Protein 1NB2 (pdb70)

B-factor: mean 22.31, std 12.76, range [2.0, 69.4]

Organism: Virgibacillus halodenitrificans (NCBI:txid1482)

Solvent-accessible surface area: 7661 Å² total; per-residue (Å²): 59,67,98,1,0,0,3,0,26,1,5,0,28,121,111,125,19,43,41,66,0,25,125,58,0,108,100,104,16,14,61,74,2,11,30,45,90,133,68,6,76,147,125,37,0,45,78,29,39,34,153,125,38,85,8,128,95,56,65,67,51,19,49,18,7,31,80,11,44,0,37,1,0,4,1,15,5,106,92,0,6,57,38,3,87,136,45,3,10,42,98,54,8,79,107,6,66,128,53,11,2,22,27,65,45,13,118,65,55,51,119,4,0,0,36,8,3,93,63,66,48,30,2,83,117,5,39,41,84,31,20,56,69,74,104,41,69,107,48,75,36,95,43,41,90,137,89,82,130

Secondary structure (DSSP, 8-state):
---EEEEE-HHHHHTT-HHHHHHHHHTTT-EEEEEE----TTHHHHHHT-TTSSSTTHHHHHHHHTSS--BEEEEESTTHHHHHHHHH--SSTTSS-TTSHHHHS-S-SSS-SEEE-SSHHHHHHHHHHHS-SSSS-----TTGGGT--

Structure (mmCIF, N/CA/C/O backbone):
data_1NB2
#
_entry.id   1NB2
#
_cell.length_a   114.07
_cell.length_b   114.07
_cell.length_c   114.07
_cell.angle_alpha   90.00
_cell.angle_beta   90.00
_cell.angle_gamma   90.00
#
_symmetry.space_group_name_H-M   'P 43 3 2'
#
loop_
_entity.id
_entity.type
_entity.pdbx_description
1 polymer 'Nucleoside Diphosphate Kinase'
2 water water
#
loop_
_atom_site.group_PDB
_atom_site.id
_atom_site.type_symbol
_atom_site.label_atom_id
_atom_site.label_alt_id
_atom_site.label_comp_id
_atom_site.label_asym_id
_atom_site.label_entity_id
_atom_site.label_seq_id
_atom_site.pdbx_PDB_ins_code
_atom_site.Cartn_x
_atom_site.Cartn_y
_atom_site.Cartn_z
_atom_site.occupancy
_atom_site.B_iso_or_equiv
_atom_site.auth_seq_id
_atom_site.auth_comp_id
_atom_site.auth_asym_id
_atom_site.auth_atom_id
_atom_site.pdbx_PDB_model_num
ATOM 1 N N . LYS A 1 2 ? 99.015 69.264 65.822 1.00 26.23 2 LYS A N 1
ATOM 2 C CA . LYS A 1 2 ? 100.250 69.732 66.528 1.00 27.16 2 LYS A CA 1
ATOM 3 C C . LYS A 1 2 ? 100.380 69.134 67.936 1.00 25.52 2 LYS A C 1
ATOM 4 O O . LYS A 1 2 ? 100.381 67.902 68.105 1.00 26.23 2 LYS A O 1
ATOM 5 N N . GLU A 1 3 ? 100.500 70.004 68.940 1.00 13.59 3 GLU A N 1
ATOM 6 C CA . GLU A 1 3 ? 100.629 69.547 70.322 1.00 12.16 3 GLU A CA 1
ATOM 7 C C . GLU A 1 3 ? 99.519 68.557 70.694 1.00 5.73 3 GLU A C 1
ATOM 8 O O . GLU A 1 3 ? 98.367 68.713 70.300 1.00 9.49 3 GLU A O 1
ATOM 14 N N . ARG A 1 4 ? 99.878 67.522 71.431 1.00 2.00 4 ARG A N 1
ATOM 15 C CA . ARG A 1 4 ? 98.901 66.530 71.840 1.00 12.74 4 ARG A CA 1
ATOM 16 C C . ARG A 1 4 ? 98.567 66.649 73.333 1.00 17.06 4 ARG A C 1
ATOM 17 O O . ARG A 1 4 ? 99.272 67.323 74.101 1.00 15.19 4 ARG A O 1
ATOM 25 N N . THR A 1 5 ? 97.454 66.038 73.722 1.00 20.32 5 THR A N 1
ATOM 26 C CA . THR A 1 5 ? 97.004 66.069 75.105 1.00 25.04 5 THR A CA 1
ATOM 27 C C . THR A 1 5 ? 96.151 64.864 75.473 1.00 24.19 5 THR A C 1
ATOM 28 O O . THR A 1 5 ? 95.288 64.440 74.704 1.00 23.80 5 THR A O 1
ATOM 32 N N . PHE A 1 6 ? 96.399 64.305 76.649 1.00 25.79 6 PHE A N 1
ATOM 33 C CA . PHE A 1 6 ? 95.609 63.169 77.087 1.00 24.57 6 PHE A CA 1
ATOM 34 C C . PHE A 1 6 ? 94.465 63.658 77.947 1.00 26.35 6 PHE A C 1
ATOM 35 O O . PHE A 1 6 ? 94.670 64.436 78.880 1.00 27.45 6 PHE A O 1
ATOM 43 N N . LEU A 1 7 ? 93.265 63.176 77.641 1.00 23.61 7 LEU A N 1
ATOM 44 C CA . LEU A 1 7 ? 92.087 63.538 78.404 1.00 19.16 7 LEU A CA 1
ATOM 45 C C . LEU A 1 7 ? 91.032 62.453 78.220 1.00 18.25 7 LEU A C 1
ATOM 46 O O . LEU A 1 7 ? 90.683 62.096 77.100 1.00 16.06 7 LEU A O 1
ATOM 51 N N . MET A 1 8 ? 90.571 61.900 79.337 1.00 19.43 8 MET A N 1
ATOM 52 C CA . MET A 1 8 ? 89.587 60.822 79.327 1.00 20.59 8 MET A CA 1
ATOM 53 C C . MET A 1 8 ? 88.323 61.161 80.111 1.00 18.95 8 MET A C 1
ATOM 54 O O . MET A 1 8 ? 88.290 62.120 80.887 1.00 20.47 8 MET A O 1
ATOM 59 N N . VAL A 1 9 ? 87.287 60.355 79.913 1.00 11.21 9 VAL A N 1
ATOM 60 C CA . VAL A 1 9 ? 86.045 60.559 80.628 1.00 10.03 9 VAL A CA 1
ATOM 61 C C . VAL A 1 9 ? 86.009 59.556 81.769 1.00 9.96 9 VAL A C 1
ATOM 62 O O . VAL A 1 9 ? 85.964 58.353 81.556 1.00 4.71 9 VAL A O 1
ATOM 66 N N . LYS A 1 10 ? 86.097 60.062 82.989 1.00 9.66 10 LYS A N 1
ATOM 67 C CA . LYS A 1 10 ? 86.072 59.208 84.160 1.00 7.69 10 LYS A CA 1
ATOM 68 C C . LYS A 1 10 ? 84.780 58.377 84.179 1.00 11.21 10 LYS A C 1
ATOM 69 O O . LYS A 1 10 ? 83.777 58.756 83.559 1.00 16.04 10 LYS A O 1
ATOM 75 N N . PRO A 1 11 ? 84.807 57.207 84.845 1.00 6.81 11 PRO A N 1
ATOM 76 C CA . PRO A 1 11 ? 83.687 56.276 84.974 1.00 6.74 11 PRO A CA 1
ATOM 77 C C . PRO A 1 11 ? 82.318 56.925 85.080 1.00 9.89 11 PRO A C 1
ATOM 78 O O . PRO A 1 11 ? 81.365 56.494 84.428 1.00 11.76 11 PRO A O 1
ATOM 82 N N . ASP A 1 12 ? 82.228 57.966 85.901 1.00 12.95 12 ASP A N 1
ATOM 83 C CA . ASP A 1 12 ? 80.972 58.675 86.107 1.00 14.18 12 ASP A CA 1
ATOM 84 C C . ASP A 1 12 ? 80.323 59.175 84.815 1.00 11.70 12 ASP A C 1
ATOM 85 O O . ASP A 1 12 ? 79.186 58.798 84.516 1.00 9.24 12 ASP A O 1
ATOM 90 N N . GLY A 1 13 ? 81.053 59.980 84.044 1.00 5.57 13 GLY A N 1
ATOM 91 C CA . GLY A 1 13 ? 80.514 60.513 82.804 1.00 8.06 13 GLY A CA 1
ATOM 92 C C . GLY A 1 13 ? 80.060 59.448 81.818 1.00 12.76 13 GLY A C 1
ATOM 93 O O . GLY A 1 13 ? 79.027 59.597 81.167 1.00 11.05 13 GLY A O 1
ATOM 94 N N . VAL A 1 14 ? 80.837 58.370 81.713 1.00 17.07 14 VAL A N 1
ATOM 95 C CA . VAL A 1 14 ? 80.528 57.252 80.820 1.00 11.23 14 VAL A CA 1
ATOM 96 C C . VAL A 1 14 ? 79.160 56.727 81.247 1.00 11.87 14 VAL A C 1
ATOM 97 O O . VAL A 1 14 ? 78.266 56.510 80.422 1.00 12.32 14 VAL A O 1
ATOM 101 N N . GLN A 1 15 ? 78.999 56.596 82.558 1.00 14.11 15 GLN A N 1
ATOM 102 C CA . GLN A 1 15 ? 77.762 56.124 83.158 1.00 13.56 15 GLN A CA 1
ATOM 103 C C . GLN A 1 15 ? 76.643 57.156 83.034 1.00 7.90 15 GLN A C 1
ATOM 104 O O . GLN A 1 15 ? 75.476 56.780 82.913 1.00 2.00 15 GLN A O 1
ATOM 110 N N . ARG A 1 16 ? 77.001 58.443 83.079 1.00 4.21 16 ARG A N 1
ATOM 111 C CA . ARG A 1 16 ? 76.014 59.525 82.973 1.00 9.88 16 ARG A CA 1
ATOM 112 C C . ARG A 1 16 ? 75.705 59.861 81.502 1.00 9.75 16 ARG A C 1
ATOM 113 O O . ARG A 1 16 ? 75.215 60.946 81.196 1.00 10.51 16 ARG A O 1
ATOM 121 N N . ASN A 1 17 ? 76.056 58.945 80.604 1.00 8.51 17 ASN A N 1
ATOM 122 C CA . ASN A 1 17 ? 75.813 59.077 79.171 1.00 6.13 17 ASN A CA 1
ATOM 123 C C . ASN A 1 17 ? 76.383 60.337 78.513 1.00 7.67 17 ASN A C 1
ATOM 124 O O . ASN A 1 17 ? 76.013 60.676 77.390 1.00 2.87 17 ASN A O 1
ATOM 129 N N . LEU A 1 18 ? 77.336 60.987 79.176 1.00 11.81 18 LEU A N 1
ATOM 130 C CA . LEU A 1 18 ? 77.946 62.208 78.639 1.00 13.00 18 LEU A CA 1
ATOM 131 C C . LEU A 1 18 ? 79.135 61.965 77.706 1.00 13.02 18 LEU A C 1
ATOM 132 O O . LEU A 1 18 ? 79.895 62.899 77.404 1.00 7.09 18 LEU A O 1
ATOM 137 N N . VAL A 1 19 ? 79.305 60.731 77.242 1.00 10.79 19 VAL A N 1
ATOM 138 C CA . VAL A 1 19 ? 80.436 60.442 76.362 1.00 14.99 19 VAL A CA 1
ATOM 139 C C . VAL A 1 19 ? 80.416 61.330 75.107 1.00 17.45 19 VAL A C 1
ATOM 140 O O . VAL A 1 19 ? 81.316 62.164 74.924 1.00 14.46 19 VAL A O 1
ATOM 144 N N . GLY A 1 20 ? 79.346 61.206 74.317 1.00 15.62 20 GLY A N 1
ATOM 145 C CA . GLY A 1 20 ? 79.191 61.980 73.098 1.00 11.97 20 GLY A CA 1
ATOM 146 C C . GLY A 1 20 ? 79.448 63.477 73.207 1.00 16.20 20 GLY A C 1
ATOM 147 O O . GLY A 1 20 ? 80.337 63.991 72.518 1.00 13.05 20 GLY A O 1
ATOM 148 N N . GLU A 1 21 ? 78.704 64.166 74.078 1.00 11.46 21 GLU A N 1
ATOM 149 C CA . GLU A 1 21 ? 78.853 65.614 74.257 1.00 8.95 21 GLU A CA 1
ATOM 150 C C . GLU A 1 21 ? 80.297 65.970 74.562 1.00 9.01 21 GLU A C 1
ATOM 151 O O . GLU A 1 21 ? 80.885 66.779 73.861 1.00 4.17 21 GLU A O 1
ATOM 157 N N . VAL A 1 22 ? 80.867 65.344 75.595 1.00 11.29 22 VAL A N 1
ATOM 158 C CA . VAL A 1 22 ? 82.250 65.605 75.984 1.00 10.13 22 VAL A CA 1
ATOM 159 C C . VAL A 1 22 ? 83.216 65.379 74.829 1.00 10.72 22 VAL A C 1
ATOM 160 O O . VAL A 1 22 ? 84.249 66.018 74.783 1.00 13.73 22 VAL A O 1
ATOM 164 N N . VAL A 1 23 ? 82.919 64.449 73.922 1.00 10.93 23 VAL A N 1
ATOM 165 C CA . VAL A 1 23 ? 83.806 64.252 72.774 1.00 14.55 23 VAL A CA 1
ATOM 166 C C . VAL A 1 23 ? 83.559 65.471 71.866 1.00 17.69 23 VAL A C 1
ATOM 167 O O . VAL A 1 23 ? 84.443 66.307 71.667 1.00 16.73 23 VAL A O 1
ATOM 171 N N . LYS A 1 24 ? 82.308 65.602 71.424 1.00 19.40 24 LYS A N 1
ATOM 172 C CA . LYS A 1 24 ? 81.844 66.681 70.549 1.00 19.34 24 LYS A CA 1
ATOM 173 C C . LYS A 1 24 ? 82.325 68.088 70.900 1.00 19.27 24 LYS A C 1
ATOM 174 O O . LYS A 1 24 ? 82.653 68.869 70.009 1.00 25.81 24 LYS A O 1
ATOM 180 N N . ARG A 1 25 ? 82.355 68.413 72.187 1.00 14.24 25 ARG A N 1
ATOM 181 C CA . ARG A 1 25 ? 82.772 69.738 72.627 1.00 12.98 25 ARG A CA 1
ATOM 182 C C . ARG A 1 25 ? 84.087 70.141 71.975 1.00 17.29 25 ARG A C 1
ATOM 183 O O . ARG A 1 25 ? 84.233 71.266 71.476 1.00 22.48 25 ARG A O 1
ATOM 191 N N . PHE A 1 26 ? 85.018 69.193 71.931 1.00 10.36 26 PHE A N 1
ATOM 192 C CA . PHE A 1 26 ? 86.333 69.457 71.385 1.00 5.98 26 PHE A CA 1
ATOM 193 C C . PHE A 1 26 ? 86.369 69.387 69.863 1.00 9.55 26 PHE A C 1
ATOM 194 O O . PHE A 1 26 ? 87.209 70.033 69.223 1.00 13.99 26 PHE A O 1
ATOM 202 N N . GLU A 1 27 ? 85.450 68.634 69.270 1.00 9.58 27 GLU A N 1
ATOM 203 C CA . GLU A 1 27 ? 85.399 68.543 67.810 1.00 11.11 27 GLU A CA 1
ATOM 204 C C . GLU A 1 27 ? 85.025 69.908 67.233 1.00 16.03 27 GLU A C 1
ATOM 205 O O . GLU A 1 27 ? 85.742 70.448 66.377 1.00 18.52 27 GLU A O 1
ATOM 211 N N . SER A 1 28 ? 83.925 70.470 67.750 1.00 10.51 28 SER A N 1
ATOM 212 C CA . SER A 1 28 ? 83.417 71.770 67.326 1.00 2.00 28 SER A CA 1
ATOM 213 C C . SER A 1 28 ? 84.267 72.920 67.855 1.00 2.74 28 SER A C 1
ATOM 214 O O . SER A 1 28 ? 83.868 74.079 67.765 1.00 2.27 28 SER A O 1
ATOM 217 N N . LYS A 1 29 ? 85.393 72.583 68.480 1.00 2.31 29 LYS A N 1
ATOM 218 C CA . LYS A 1 29 ? 86.331 73.565 69.012 1.00 5.46 29 LYS A CA 1
ATOM 219 C C . LYS A 1 29 ? 87.511 73.630 68.052 1.00 15.32 29 LYS A C 1
ATOM 220 O O . LYS A 1 29 ? 88.084 74.691 67.825 1.00 14.96 29 LYS A O 1
ATOM 226 N N . GLY A 1 30 ? 87.885 72.473 67.512 1.00 22.96 30 GLY A N 1
ATOM 227 C CA . GLY A 1 30 ? 88.999 72.417 66.583 1.00 22.70 30 GLY A CA 1
ATOM 228 C C . GLY A 1 30 ? 89.988 71.336 66.959 1.00 24.44 30 GLY A C 1
ATOM 229 O O . GLY A 1 30 ? 90.764 70.896 66.112 1.00 29.25 30 GLY A O 1
ATOM 230 N N . LEU A 1 31 ? 89.946 70.901 68.221 1.00 21.30 31 LEU A N 1
ATOM 231 C CA . LEU A 1 31 ? 90.851 69.874 68.735 1.00 16.52 31 LEU A CA 1
ATOM 232 C C . LEU A 1 31 ? 90.644 68.608 67.913 1.00 21.19 31 LEU A C 1
ATOM 233 O O . LEU A 1 31 ? 89.513 68.291 67.539 1.00 25.51 31 LEU A O 1
ATOM 238 N N . LYS A 1 32 ? 91.736 67.918 67.586 1.00 23.59 32 LYS A N 1
ATOM 239 C CA . LYS A 1 32 ? 91.650 66.708 66.766 1.00 16.39 32 LYS A CA 1
ATOM 240 C C . LYS A 1 32 ? 91.867 65.401 67.515 1.00 12.91 32 LYS A C 1
ATOM 241 O O . LYS A 1 32 ? 92.892 65.200 68.168 1.00 10.85 32 LYS A O 1
ATOM 247 N N . LEU A 1 33 ? 90.894 64.504 67.386 1.00 12.17 33 LEU A N 1
ATOM 248 C CA . LEU A 1 33 ? 90.939 63.204 68.039 1.00 14.41 33 LEU A CA 1
ATOM 249 C C . LEU A 1 33 ? 91.948 62.230 67.437 1.00 19.07 33 LEU A C 1
ATOM 250 O O . LEU A 1 33 ? 91.652 61.532 66.470 1.00 20.90 33 LEU A O 1
ATOM 255 N N . ALA A 1 34 ? 93.147 62.203 68.011 1.00 24.31 34 ALA A N 1
ATOM 256 C CA . ALA A 1 34 ? 94.189 61.282 67.575 1.00 21.85 34 ALA A CA 1
ATOM 257 C C . ALA A 1 34 ? 94.107 60.126 68.566 1.00 20.40 34 ALA A C 1
ATOM 258 O O . ALA A 1 34 ? 94.693 60.182 69.652 1.00 16.00 34 ALA A O 1
ATOM 260 N N . GLY A 1 35 ? 93.268 59.144 68.237 1.00 22.31 35 GLY A N 1
ATOM 261 C CA . GLY A 1 35 ? 93.111 57.968 69.082 1.00 21.05 35 GLY A CA 1
ATOM 262 C C . GLY A 1 35 ? 92.176 58.082 70.276 1.00 13.38 35 GLY A C 1
ATOM 263 O O . GLY A 1 35 ? 92.164 59.091 70.986 1.00 16.02 35 GLY A O 1
ATOM 264 N N . ALA A 1 36 ? 91.426 57.016 70.525 1.00 6.46 36 ALA A N 1
ATOM 265 C CA . ALA A 1 36 ? 90.485 56.990 71.632 1.00 5.19 36 ALA A CA 1
ATOM 266 C C . ALA A 1 36 ? 89.811 55.635 71.778 1.00 7.56 36 ALA A C 1
ATOM 267 O O . ALA A 1 36 ? 89.376 55.062 70.786 1.00 5.49 36 ALA A O 1
ATOM 269 N N . LYS A 1 37 ? 89.749 55.122 73.012 1.00 9.17 37 LYS A N 1
ATOM 270 C CA . LYS A 1 37 ? 89.099 53.842 73.301 1.00 10.25 37 LYS A CA 1
ATOM 271 C C . LYS A 1 37 ? 88.543 53.718 74.717 1.00 18.03 37 LYS A C 1
ATOM 272 O O . LYS A 1 37 ? 88.506 54.700 75.464 1.00 23.79 37 LYS A O 1
ATOM 278 N N . LEU A 1 38 ? 88.129 52.507 75.094 1.00 20.10 38 LEU A N 1
ATOM 279 C CA . LEU A 1 38 ? 87.549 52.261 76.422 1.00 19.66 38 LEU A CA 1
ATOM 280 C C . LEU A 1 38 ? 88.410 51.463 77.424 1.00 18.62 38 LEU A C 1
ATOM 281 O O . LEU A 1 38 ? 87.882 50.679 78.224 1.00 16.17 38 LEU A O 1
ATOM 286 N N . MET A 1 39 ? 89.715 51.705 77.442 1.00 18.81 39 MET A N 1
ATOM 287 C CA . MET A 1 39 ? 90.566 50.956 78.355 1.00 22.01 39 MET A CA 1
ATOM 288 C C . MET A 1 39 ? 90.469 51.280 79.844 1.00 23.75 39 MET A C 1
ATOM 289 O O . MET A 1 39 ? 91.006 52.280 80.320 1.00 23.43 39 MET A O 1
ATOM 294 N N . VAL A 1 40 ? 89.800 50.380 80.565 1.00 25.80 40 VAL A N 1
ATOM 295 C CA . VAL A 1 40 ? 89.591 50.458 82.015 1.00 24.20 40 VAL A CA 1
ATOM 296 C C . VAL A 1 40 ? 90.915 50.668 82.765 1.00 21.07 40 VAL A C 1
ATOM 297 O O . VAL A 1 40 ? 92.002 50.394 82.238 1.00 14.38 40 VAL A O 1
ATOM 301 N N . ILE A 1 41 ? 90.814 51.134 84.005 1.00 20.40 41 ILE A N 1
ATOM 302 C CA . ILE A 1 41 ? 91.996 51.398 84.806 1.00 23.34 41 ILE A CA 1
ATOM 303 C C . ILE A 1 41 ? 92.616 50.139 85.412 1.00 25.45 41 ILE A C 1
ATOM 304 O O . ILE A 1 41 ? 93.830 50.070 85.593 1.00 28.44 41 ILE A O 1
ATOM 309 N N . SER A 1 42 ? 91.809 49.150 85.750 1.00 28.60 42 SER A N 1
ATOM 310 C CA . SER A 1 42 ? 92.255 47.861 86.265 1.00 37.06 42 SER A CA 1
ATOM 311 C C . SER A 1 42 ? 93.210 48.039 87.441 1.00 41.35 42 SER A C 1
ATOM 312 O O . SER A 1 42 ? 94.185 47.238 87.552 1.00 42.00 42 SER A O 1
ATOM 315 N N . LYS A 1 43 ? 92.955 48.962 88.346 1.00 43.97 43 LYS A N 1
ATOM 316 C CA . LYS A 1 43 ? 93.772 49.216 89.536 1.00 44.19 43 LYS A CA 1
ATOM 317 C C . LYS A 1 43 ? 95.220 49.615 89.226 1.00 44.30 43 LYS A C 1
ATOM 318 O O . LYS A 1 43 ? 95.595 50.776 89.405 1.00 42.25 43 LYS A O 1
ATOM 324 N N . ASP A 1 44 ? 96.026 48.668 88.746 1.00 40.13 44 ASP A N 1
ATOM 325 C CA . ASP A 1 44 ? 97.425 48.951 88.436 1.00 39.48 44 ASP A CA 1
ATOM 326 C C . ASP A 1 44 ? 97.615 50.213 87.614 1.00 38.13 44 ASP A C 1
ATOM 327 O O . ASP A 1 44 ? 98.435 51.065 87.959 1.00 33.51 44 ASP A O 1
ATOM 332 N N . GLY A 1 45 ? 96.828 50.346 86.551 1.00 42.01 45 GLY A N 1
ATOM 333 C CA . GLY A 1 45 ? 96.919 51.524 85.704 1.00 46.64 45 GLY A CA 1
ATOM 334 C C . GLY A 1 45 ? 96.579 52.786 86.476 1.00 46.73 45 GLY A C 1
ATOM 335 O O . GLY A 1 45 ? 97.091 53.868 86.165 1.00 46.16 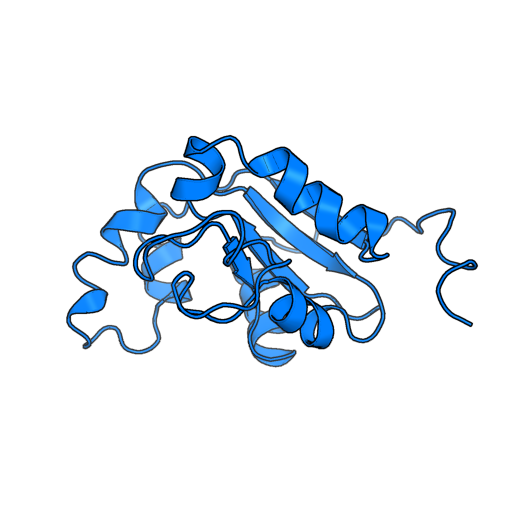45 GLY A O 1
ATOM 336 N N . ALA A 1 46 ? 95.729 52.629 87.496 1.00 43.53 46 ALA A N 1
ATOM 337 C CA . ALA A 1 46 ? 95.293 53.730 88.359 1.00 39.26 46 ALA A CA 1
ATOM 338 C C . ALA A 1 46 ? 96.424 54.239 89.232 1.00 36.44 46 ALA A C 1
ATOM 339 O O . ALA A 1 46 ? 96.978 55.304 88.970 1.00 35.75 46 ALA A O 1
ATOM 341 N N . ALA A 1 47 ? 96.753 53.450 90.256 1.00 30.50 47 ALA A N 1
ATOM 342 C CA . ALA A 1 47 ? 97.801 53.750 91.231 1.00 20.11 47 ALA A CA 1
ATOM 343 C C . ALA A 1 47 ? 98.974 54.535 90.679 1.00 16.77 47 ALA A C 1
ATOM 344 O O . ALA A 1 47 ? 99.492 55.420 91.355 1.00 15.00 47 ALA A O 1
ATOM 346 N N . ALA A 1 48 ? 99.392 54.179 89.469 1.00 18.83 48 ALA A N 1
ATOM 347 C CA . ALA A 1 48 ? 100.522 54.860 88.820 1.00 22.20 48 ALA A CA 1
ATOM 348 C C . ALA A 1 48 ? 100.101 56.265 88.379 1.00 29.84 48 ALA A C 1
ATOM 349 O O . ALA A 1 48 ? 100.743 57.254 88.749 1.00 25.76 48 ALA A O 1
ATOM 351 N N . HIS A 1 49 ? 99.013 56.315 87.614 1.00 31.14 49 HIS A N 1
ATOM 352 C CA . HIS A 1 49 ? 98.470 57.579 87.126 1.00 29.23 49 HIS A CA 1
ATOM 353 C C . HIS A 1 49 ? 98.195 58.543 88.276 1.00 23.16 49 HIS A C 1
ATOM 354 O O . HIS A 1 49 ? 98.499 59.728 88.174 1.00 23.74 49 HIS A O 1
ATOM 361 N N . TYR A 1 50 ? 97.610 58.027 89.356 1.00 20.52 50 TYR A N 1
ATOM 362 C CA . TYR A 1 50 ? 97.291 58.826 90.538 1.00 26.20 50 TYR A CA 1
ATOM 363 C C . TYR A 1 50 ? 98.416 58.748 91.563 1.00 30.84 50 TYR A C 1
ATOM 364 O O . TYR A 1 50 ? 98.240 59.166 92.718 1.00 28.91 50 TYR A O 1
ATOM 373 N N . ALA A 1 51 ? 99.547 58.175 91.144 1.00 34.53 51 ALA A N 1
ATOM 374 C CA . ALA A 1 51 ? 100.737 58.000 91.989 1.00 39.16 51 ALA A CA 1
ATOM 375 C C . ALA A 1 51 ? 101.015 59.178 92.914 1.00 38.29 51 ALA A C 1
ATOM 376 O O . ALA A 1 51 ? 101.311 58.999 94.101 1.00 38.26 51 ALA A O 1
ATOM 377 N N . GLU A 1 52 ? 100.891 60.381 92.364 1.00 38.99 52 GLU A N 1
ATOM 378 C CA . GLU A 1 52 ? 101.105 61.598 93.129 1.00 36.71 52 GLU A CA 1
ATOM 379 C C . GLU A 1 52 ? 100.163 61.654 94.328 1.00 32.16 52 GLU A C 1
ATOM 380 O O . GLU A 1 52 ? 98.952 61.465 94.205 1.00 26.85 52 GLU A O 1
ATOM 386 N N . LEU A 1 53 ? 100.758 61.837 95.499 1.00 34.27 53 LEU A N 1
ATOM 387 C CA . LEU A 1 53 ? 100.027 61.899 96.763 1.00 37.97 53 LEU A CA 1
ATOM 388 C C . LEU A 1 53 ? 99.225 60.618 97.025 1.00 38.49 53 LEU A C 1
ATOM 389 O O . LEU A 1 53 ? 97.994 60.645 97.112 1.00 38.50 53 LEU A O 1
ATOM 394 N N . GLY A 1 54 ? 99.936 59.491 97.073 1.00 36.99 54 GLY A N 1
ATOM 395 C CA . GLY A 1 54 ? 99.306 58.212 97.357 1.00 35.42 54 GLY A CA 1
ATOM 396 C C . GLY A 1 54 ? 99.097 58.102 98.860 1.00 39.06 54 GLY A C 1
ATOM 397 O O . GLY A 1 54 ? 98.265 57.323 99.339 1.00 32.96 54 GLY A O 1
ATOM 398 N N . GLY A 1 55 ? 99.864 58.907 99.599 1.00 42.81 55 GLY A N 1
ATOM 399 C CA . GLY A 1 55 ? 99.783 58.932 101.049 1.00 43.14 55 GLY A CA 1
ATOM 400 C C . GLY A 1 55 ? 98.602 59.745 101.544 1.00 44.78 55 GLY A C 1
ATOM 401 O O . GLY A 1 55 ? 98.328 59.783 102.746 1.00 40.20 55 GLY A O 1
ATOM 402 N N . GLY A 1 56 ? 97.933 60.435 100.620 1.00 48.02 56 GLY A N 1
ATOM 403 C CA . GLY A 1 56 ? 96.767 61.227 100.973 1.00 46.32 56 GLY A CA 1
ATOM 404 C C . GLY A 1 56 ? 95.534 60.343 101.061 1.00 45.30 56 GLY A C 1
ATOM 405 O O . GLY A 1 56 ? 95.285 59.543 100.156 1.00 43.57 56 GLY A O 1
ATOM 406 N N . PRO A 1 57 ? 94.717 60.497 102.116 1.00 44.23 57 PRO A N 1
ATOM 407 C CA . PRO A 1 57 ? 93.488 59.730 102.368 1.00 45.60 57 PRO A CA 1
ATOM 408 C C . PRO A 1 57 ? 92.544 59.557 101.185 1.00 49.51 57 PRO A C 1
ATOM 409 O O . PRO A 1 57 ? 91.853 58.542 101.101 1.00 48.63 57 PRO A O 1
ATOM 413 N N . PHE A 1 58 ? 92.513 60.534 100.274 1.00 55.60 58 PHE A N 1
ATOM 414 C CA . PHE A 1 58 ? 91.626 60.462 99.108 1.00 54.44 58 PHE A CA 1
ATOM 415 C C . PHE A 1 58 ? 91.837 59.226 98.245 1.00 51.52 58 PHE A C 1
ATOM 416 O O . PHE A 1 58 ? 90.865 58.630 97.774 1.00 51.61 58 PHE A O 1
ATOM 424 N N . PHE A 1 59 ? 93.099 58.800 98.138 1.00 48.62 59 PHE A N 1
ATOM 425 C CA . PHE A 1 59 ? 93.506 57.622 97.366 1.00 40.01 59 PHE A CA 1
ATOM 426 C C . PHE A 1 59 ? 92.572 56.489 97.757 1.00 36.31 59 PHE A C 1
ATOM 427 O O . PHE A 1 59 ? 92.146 55.695 96.918 1.00 32.63 59 PHE A O 1
ATOM 435 N N . GLY A 1 60 ? 92.255 56.442 99.049 1.00 37.07 60 GLY A N 1
ATOM 436 C CA . GLY A 1 60 ? 91.332 55.451 99.562 1.00 36.63 60 GLY A CA 1
ATOM 437 C C . GLY A 1 60 ? 89.968 56.039 99.282 1.00 37.45 60 GLY A C 1
ATOM 438 O O . GLY A 1 60 ? 89.476 56.876 100.041 1.00 37.52 60 GLY A O 1
ATOM 439 N N . GLY A 1 61 ? 89.396 55.651 98.147 1.00 37.60 61 GLY A N 1
ATOM 440 C CA . GLY A 1 61 ? 88.099 56.167 97.751 1.00 33.77 61 GLY A CA 1
ATOM 441 C C . GLY A 1 61 ? 88.192 56.876 96.412 1.00 30.53 61 GLY A C 1
ATOM 442 O O . GLY A 1 61 ? 87.171 57.145 95.774 1.00 27.34 61 GLY A O 1
ATOM 443 N N . LEU A 1 62 ? 89.426 57.146 95.987 1.00 27.75 62 LEU A N 1
ATOM 444 C CA . LEU A 1 62 ? 89.725 57.823 94.726 1.00 27.13 62 LEU A CA 1
ATOM 445 C C . LEU A 1 62 ? 90.076 56.772 93.677 1.00 27.56 62 LEU A C 1
ATOM 446 O O . LEU A 1 62 ? 89.624 56.838 92.533 1.00 28.18 62 LEU A O 1
ATOM 451 N N . VAL A 1 63 ? 90.911 55.816 94.077 1.00 30.89 63 VAL A N 1
ATOM 452 C CA . VAL A 1 63 ? 91.326 54.727 93.195 1.00 29.54 63 VAL A CA 1
ATOM 453 C C . VAL A 1 63 ? 90.173 53.736 93.112 1.00 31.51 63 VAL A C 1
ATOM 454 O O . VAL A 1 63 ? 90.125 52.892 92.212 1.00 33.96 63 VAL A O 1
ATOM 458 N N . GLY A 1 64 ? 89.241 53.856 94.055 1.00 31.21 64 GLY A N 1
ATOM 459 C CA . GLY A 1 64 ? 88.076 52.996 94.054 1.00 30.88 64 GLY A CA 1
ATOM 460 C C . GLY A 1 64 ? 87.161 53.429 92.926 1.00 31.80 64 GLY A C 1
ATOM 461 O O . GLY A 1 64 ? 86.613 52.598 92.196 1.00 34.85 64 GLY A O 1
ATOM 462 N N . GLY A 1 65 ? 87.072 54.743 92.737 1.00 33.08 65 GLY A N 1
ATOM 463 C CA . GLY A 1 65 ? 86.221 55.312 91.706 1.00 36.61 65 GLY A CA 1
ATOM 464 C C . GLY A 1 65 ? 86.560 55.007 90.256 1.00 36.67 65 GLY A C 1
ATOM 465 O O . GLY A 1 65 ? 85.758 54.383 89.554 1.00 36.92 65 GLY A O 1
ATOM 466 N N . ALA A 1 66 ? 87.732 55.449 89.800 1.00 33.72 66 ALA A N 1
ATOM 467 C CA . ALA A 1 66 ? 88.144 55.239 88.411 1.00 36.03 66 ALA A CA 1
ATOM 468 C C . ALA A 1 66 ? 88.045 53.786 87.940 1.00 35.43 66 ALA A C 1
ATOM 469 O O . ALA A 1 66 ? 87.706 53.511 86.787 1.00 37.45 66 ALA A O 1
ATOM 471 N N . THR A 1 67 ? 88.290 52.867 88.864 1.00 35.07 67 THR A N 1
ATOM 472 C CA . THR A 1 67 ? 88.286 51.435 88.589 1.00 30.31 67 THR A CA 1
ATOM 473 C C . THR A 1 67 ? 86.926 50.733 88.441 1.00 35.00 67 THR A C 1
ATOM 474 O O . THR A 1 67 ? 86.864 49.573 88.030 1.00 35.35 67 THR A O 1
ATOM 478 N N . SER A 1 68 ? 85.841 51.416 88.786 1.00 35.48 68 SER A N 1
ATOM 479 C CA . SER A 1 68 ? 84.524 50.811 88.663 1.00 34.86 68 SER A CA 1
ATOM 480 C C . SER A 1 68 ? 84.198 50.622 87.176 1.00 35.44 68 SER A C 1
ATOM 481 O O . SER A 1 68 ? 84.665 49.657 86.562 1.00 39.02 68 SER A O 1
ATOM 484 N N . GLY A 1 69 ? 83.460 51.567 86.590 1.00 31.74 69 GLY A N 1
ATOM 485 C CA . GLY A 1 69 ? 83.090 51.479 85.185 1.00 25.16 69 GLY A CA 1
ATOM 486 C C . GLY A 1 69 ? 84.225 51.792 84.225 1.00 21.04 69 GLY A C 1
ATOM 487 O O . GLY A 1 69 ? 85.312 52.172 84.661 1.00 23.47 69 GLY A O 1
ATOM 488 N N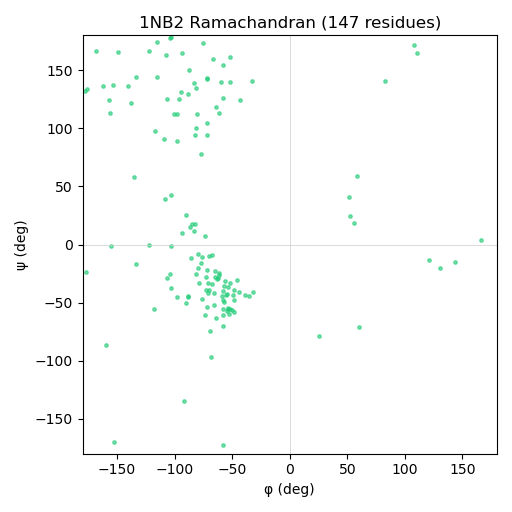 . PRO A 1 70 ? 84.017 51.609 82.908 1.00 17.06 70 PRO A N 1
ATOM 489 C CA . PRO A 1 70 ? 85.050 51.884 81.898 1.00 13.84 70 PRO A CA 1
ATOM 490 C C . PRO A 1 70 ? 85.577 53.336 81.903 1.00 19.61 70 PRO A C 1
ATOM 491 O O . PRO A 1 70 ? 85.264 54.135 82.800 1.00 25.00 70 PRO A O 1
ATOM 495 N N . VAL A 1 71 ? 86.393 53.667 80.908 1.00 12.01 71 VAL A N 1
ATOM 496 C CA . VAL A 1 71 ? 86.989 54.992 80.811 1.00 4.78 71 VAL A CA 1
ATOM 497 C C . VAL A 1 71 ? 87.345 55.258 79.354 1.00 8.13 71 VAL A C 1
ATOM 498 O O . VAL A 1 71 ? 88.219 54.593 78.782 1.00 6.41 71 VAL A O 1
ATOM 502 N N . PHE A 1 72 ? 86.651 56.212 78.745 1.00 8.46 72 PHE A N 1
ATOM 503 C CA . PHE A 1 72 ? 86.927 56.550 77.366 1.00 9.90 72 PHE A CA 1
ATOM 504 C C . PHE A 1 72 ? 88.120 57.474 77.365 1.00 13.58 72 PHE A C 1
ATOM 505 O O . PHE A 1 72 ? 87.996 58.647 77.706 1.00 16.82 72 PHE A O 1
ATOM 513 N N . ALA A 1 73 ? 89.293 56.920 77.066 1.00 21.02 73 ALA A N 1
ATOM 514 C CA . ALA A 1 73 ? 90.534 57.703 77.028 1.00 18.06 73 ALA A CA 1
ATOM 515 C C . ALA A 1 73 ? 90.698 58.312 75.642 1.00 15.90 73 ALA A C 1
ATOM 516 O O . ALA A 1 73 ? 90.211 57.752 74.650 1.00 14.26 73 ALA A O 1
ATOM 518 N N . MET A 1 74 ? 91.347 59.473 75.575 1.00 11.56 74 MET A N 1
ATOM 519 C CA . MET A 1 74 ? 91.543 60.158 74.294 1.00 12.10 74 MET A CA 1
ATOM 520 C C . MET A 1 74 ? 92.842 60.954 74.277 1.00 12.24 74 MET A C 1
ATOM 521 O O . MET A 1 74 ? 93.428 61.230 75.334 1.00 12.42 74 MET A O 1
ATOM 526 N N . VAL A 1 75 ? 93.247 61.358 73.070 1.00 11.65 75 VAL A N 1
ATOM 527 C CA . VAL A 1 75 ? 94.450 62.170 72.832 1.00 9.40 75 VAL A CA 1
ATOM 528 C C . VAL A 1 75 ? 94.028 63.220 71.786 1.00 13.36 75 VAL A C 1
ATOM 529 O O . VAL A 1 75 ? 93.565 62.855 70.694 1.00 14.16 75 VAL A O 1
ATOM 533 N N . TRP A 1 76 ? 94.152 64.508 72.120 1.00 8.76 76 TRP A N 1
ATOM 534 C CA . TRP A 1 76 ? 93.751 65.571 71.197 1.00 5.82 76 TRP A CA 1
ATOM 535 C C . TRP A 1 76 ? 94.865 66.482 70.669 1.00 6.24 76 TRP A C 1
ATOM 536 O O . TRP A 1 76 ? 95.806 66.818 71.396 1.00 3.79 76 TRP A O 1
ATOM 547 N N . GLU A 1 77 ? 94.731 66.888 69.401 1.00 5.88 77 GLU A N 1
ATOM 548 C CA . GLU A 1 77 ? 95.722 67.726 68.720 1.00 9.70 77 GLU A CA 1
ATOM 549 C C . GLU A 1 77 ? 95.389 69.199 68.529 1.00 7.85 77 GLU A C 1
ATOM 550 O O . GLU A 1 77 ? 94.290 69.662 68.844 1.00 9.51 77 GLU A O 1
ATOM 556 N N . GLY A 1 78 ? 96.349 69.911 67.940 1.00 3.12 78 GLY A N 1
ATOM 557 C CA . GLY A 1 78 ? 96.192 71.328 67.679 1.00 2.25 78 GLY A CA 1
ATOM 558 C C . GLY A 1 78 ? 97.097 72.183 68.536 1.00 3.85 78 GLY A C 1
ATOM 559 O O . GLY A 1 78 ? 97.644 71.711 69.541 1.00 2.00 78 GLY A O 1
ATOM 560 N N . LEU A 1 79 ? 97.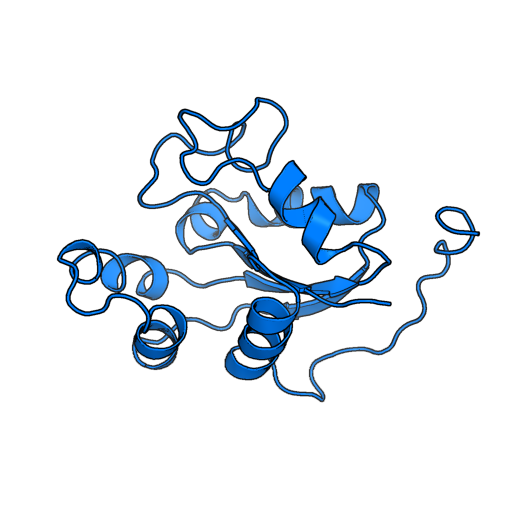250 73.448 68.151 1.00 9.51 79 LEU A N 1
ATOM 561 C CA . LEU A 1 79 ? 98.095 74.371 68.916 1.00 21.56 79 LEU A CA 1
ATOM 562 C C . LEU A 1 79 ? 97.375 74.705 70.236 1.00 24.59 79 LEU A C 1
ATOM 563 O O . LEU A 1 79 ? 96.140 74.797 70.269 1.00 24.62 79 LEU A O 1
ATOM 568 N N . ASN A 1 80 ? 98.141 74.828 71.322 1.00 18.24 80 ASN A N 1
ATOM 569 C CA . ASN A 1 80 ? 97.586 75.132 72.644 1.00 13.79 80 ASN A CA 1
ATOM 570 C C . ASN A 1 80 ? 96.464 74.162 73.023 1.00 14.15 80 ASN A C 1
ATOM 571 O O . ASN A 1 80 ? 95.575 74.489 73.815 1.00 11.01 80 ASN A O 1
ATOM 576 N N . ALA A 1 81 ? 96.486 72.978 72.434 1.00 17.36 81 ALA A N 1
ATOM 577 C CA . ALA A 1 81 ? 95.464 71.989 72.728 1.00 22.60 81 ALA A CA 1
ATOM 578 C C . ALA A 1 81 ? 95.337 71.782 74.240 1.00 20.46 81 ALA A C 1
ATOM 579 O O . ALA A 1 81 ? 94.271 72.020 74.804 1.00 12.30 81 ALA A O 1
ATOM 581 N N . ALA A 1 82 ? 96.446 71.449 74.900 1.00 21.94 82 ALA A N 1
ATOM 582 C CA . ALA A 1 82 ? 96.449 71.209 76.352 1.00 27.29 82 ALA A CA 1
ATOM 583 C C . ALA A 1 82 ? 96.133 72.458 77.189 1.00 24.08 82 ALA A C 1
ATOM 584 O O . ALA A 1 82 ? 95.379 72.394 78.166 1.00 24.13 82 ALA A O 1
ATOM 586 N N . ALA A 1 83 ? 96.704 73.591 76.792 1.00 23.98 83 ALA A N 1
ATOM 587 C CA . ALA A 1 83 ? 96.486 74.847 77.496 1.00 22.19 83 ALA A CA 1
ATOM 588 C C . ALA A 1 83 ? 95.006 75.177 77.536 1.00 18.46 83 ALA A C 1
ATOM 589 O O . ALA A 1 83 ? 94.425 75.338 78.606 1.00 21.64 83 ALA A O 1
ATOM 591 N N . THR A 1 84 ? 94.399 75.222 76.355 1.00 18.23 84 THR A N 1
ATOM 592 C CA . THR A 1 84 ? 92.979 75.531 76.207 1.00 16.42 84 THR A CA 1
ATOM 593 C C . THR A 1 84 ? 92.032 74.472 76.761 1.00 11.62 84 THR A C 1
ATOM 594 O O . THR A 1 84 ? 90.968 74.810 77.262 1.00 5.06 84 THR A O 1
ATOM 598 N N . ALA A 1 85 ? 92.420 73.201 76.676 1.00 15.90 85 ALA A N 1
ATOM 599 C CA . ALA A 1 85 ? 91.565 72.109 77.130 1.00 19.67 85 ALA A CA 1
ATOM 600 C C . ALA A 1 85 ? 91.081 72.309 78.547 1.00 28.51 85 ALA A C 1
ATOM 601 O O . ALA A 1 85 ? 89.873 72.431 78.776 1.00 30.37 85 ALA A O 1
ATOM 603 N N . ARG A 1 86 ? 92.020 72.409 79.486 1.00 30.01 86 ARG A N 1
ATOM 604 C CA . ARG A 1 86 ? 91.664 72.605 80.891 1.00 28.86 86 ARG A CA 1
ATOM 605 C C . ARG A 1 86 ? 90.735 73.806 81.091 1.00 22.17 86 ARG A C 1
ATOM 606 O O . ARG A 1 86 ? 89.816 73.751 81.898 1.00 11.71 86 ARG A O 1
ATOM 614 N N . GLN A 1 87 ? 90.941 74.863 80.310 1.00 18.60 87 GLN A N 1
ATOM 615 C CA . GLN A 1 87 ? 90.097 76.036 80.411 1.00 15.66 87 GLN A CA 1
ATOM 616 C C . GLN A 1 87 ? 88.650 75.628 80.185 1.00 19.28 87 GLN A C 1
ATOM 617 O O . GLN A 1 87 ? 87.781 75.943 81.007 1.00 19.36 87 GLN A O 1
ATOM 623 N N . ILE A 1 88 ? 88.398 74.875 79.113 1.00 22.62 88 ILE A N 1
ATOM 624 C CA . ILE A 1 88 ? 87.028 74.443 78.814 1.00 23.72 88 ILE A CA 1
ATOM 625 C C . ILE A 1 88 ? 86.635 73.154 79.538 1.00 17.14 88 ILE A C 1
ATOM 626 O O . ILE A 1 88 ? 85.462 72.794 79.584 1.00 11.82 88 ILE A O 1
ATOM 631 N N . LEU A 1 89 ? 87.62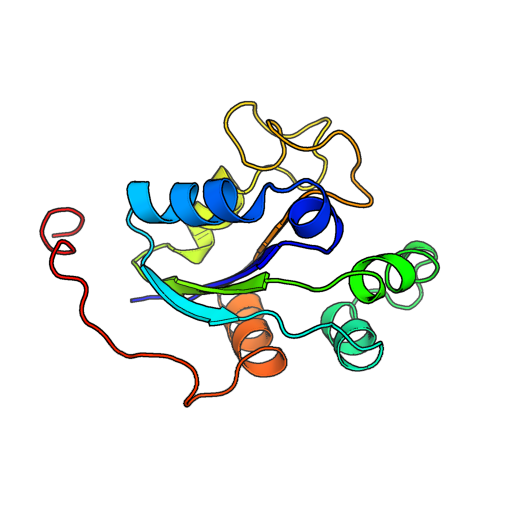3 72.487 80.132 1.00 16.14 89 LEU A N 1
ATOM 632 C CA . LEU A 1 89 ? 87.379 71.268 80.897 1.00 9.06 89 LEU A CA 1
ATOM 633 C C . LEU A 1 89 ? 86.659 71.795 82.128 1.00 2.00 89 LEU A C 1
ATOM 634 O O . LEU A 1 89 ? 85.657 71.256 82.553 1.00 4.67 89 LEU A O 1
ATOM 639 N N . GLY A 1 90 ? 87.119 72.945 82.603 1.00 6.70 90 GLY A N 1
ATOM 640 C CA . GLY A 1 90 ? 86.539 73.579 83.770 1.00 6.02 90 GLY A CA 1
ATOM 641 C C . GLY A 1 90 ? 87.468 73.474 84.962 1.00 8.45 90 GLY A C 1
ATOM 642 O O . GLY A 1 90 ? 88.507 72.798 84.897 1.00 3.66 90 GLY A O 1
ATOM 643 N N . ALA A 1 91 ? 87.108 74.169 86.042 1.00 8.84 91 ALA A N 1
ATOM 644 C CA . ALA A 1 91 ? 87.884 74.144 87.281 1.00 6.64 91 ALA A CA 1
ATOM 645 C C . ALA A 1 91 ? 87.770 72.723 87.821 1.00 3.32 91 ALA A C 1
ATOM 646 O O . ALA A 1 91 ? 86.871 71.988 87.419 1.00 2.72 91 ALA A O 1
ATOM 648 N N . THR A 1 92 ? 88.683 72.302 88.688 1.00 5.50 92 THR A N 1
ATOM 649 C CA . THR A 1 92 ? 88.596 70.928 89.202 1.00 8.22 92 THR A CA 1
ATOM 650 C C . THR A 1 92 ? 87.253 70.667 89.906 1.00 3.52 92 THR A C 1
ATOM 651 O O . THR A 1 92 ? 86.562 69.688 89.601 1.00 2.00 92 THR A O 1
ATOM 655 N N . ASN A 1 93 ? 86.859 71.587 90.784 1.00 5.37 93 ASN A N 1
ATOM 656 C CA . ASN A 1 93 ? 85.601 71.476 91.523 1.00 9.10 93 ASN A CA 1
ATOM 657 C C . ASN A 1 93 ? 84.424 71.927 90.651 1.00 8.97 93 ASN A C 1
ATOM 658 O O . ASN A 1 93 ? 84.309 73.102 90.309 1.00 2.00 93 ASN A O 1
ATOM 663 N N . PRO A 1 94 ? 83.541 70.987 90.271 1.00 13.75 94 PRO A N 1
ATOM 664 C CA . PRO A 1 94 ? 82.363 71.271 89.440 1.00 16.03 94 PRO A CA 1
ATOM 665 C C . PRO A 1 94 ? 81.375 72.243 90.077 1.00 12.17 94 PRO A C 1
ATOM 666 O O . PRO A 1 94 ? 80.628 72.922 89.371 1.00 4.83 94 PRO A O 1
ATOM 670 N N . SER A 1 95 ? 81.365 72.302 91.407 1.00 17.05 95 SER A N 1
ATOM 671 C CA . SER A 1 95 ? 80.478 73.229 92.115 1.00 25.06 95 SER A CA 1
ATOM 672 C C . SER A 1 95 ? 81.201 74.569 92.326 1.00 28.04 95 SER A C 1
ATOM 673 O O . SER A 1 95 ? 80.837 75.357 93.202 1.00 29.29 95 SER A O 1
ATOM 676 N N . ASP A 1 96 ? 82.171 74.834 91.444 1.00 31.97 96 ASP A N 1
ATOM 677 C CA . ASP A 1 96 ? 83.012 76.037 91.455 1.00 29.88 96 ASP A CA 1
ATOM 678 C C . ASP A 1 96 ? 83.556 76.314 90.033 1.00 27.04 96 ASP A C 1
ATOM 679 O O . ASP A 1 96 ? 84.242 77.308 89.804 1.00 19.78 96 ASP A O 1
ATOM 684 N N . ALA A 1 97 ? 83.218 75.441 89.082 1.00 26.83 97 ALA A N 1
ATOM 685 C CA . ALA A 1 97 ? 83.670 75.559 87.688 1.00 23.43 97 ALA A CA 1
ATOM 686 C C . ALA A 1 97 ? 82.760 76.409 86.787 1.00 21.31 97 ALA A C 1
ATOM 687 O O . ALA A 1 97 ? 81.565 76.161 86.692 1.00 21.36 97 ALA A O 1
ATOM 689 N N . ALA A 1 98 ? 83.358 77.364 86.076 1.00 25.77 98 ALA A N 1
ATOM 690 C CA . ALA A 1 98 ? 82.638 78.282 85.182 1.00 21.58 98 ALA A CA 1
ATOM 691 C C . ALA A 1 98 ? 81.565 77.638 84.301 1.00 19.32 98 ALA A C 1
ATOM 692 O O . ALA A 1 98 ? 81.844 76.713 83.542 1.00 18.99 98 ALA A O 1
ATOM 694 N N . PRO A 1 99 ? 80.319 78.136 84.382 1.00 21.35 99 PRO A N 1
ATOM 695 C CA . PRO A 1 99 ? 79.197 77.606 83.590 1.00 18.35 99 PRO A CA 1
ATOM 696 C C . PRO A 1 99 ? 79.432 77.750 82.086 1.00 13.28 99 PRO A C 1
ATOM 697 O O . PRO A 1 99 ? 79.463 78.850 81.551 1.00 3.23 99 PRO A O 1
ATOM 701 N N . GLY A 1 100 ? 79.583 76.611 81.424 1.00 13.49 100 GLY A N 1
ATOM 702 C CA . GLY A 1 100 ? 79.833 76.568 79.997 1.00 11.88 100 GLY A CA 1
ATOM 703 C C . GLY A 1 100 ? 80.791 75.415 79.739 1.00 16.23 100 GLY A C 1
ATOM 704 O O . GLY A 1 100 ? 80.941 74.942 78.606 1.00 14.45 100 GLY A O 1
ATOM 705 N N . THR A 1 101 ? 81.406 74.938 80.819 1.00 13.90 101 THR A N 1
ATOM 706 C CA . THR A 1 101 ? 82.363 73.844 80.767 1.00 15.97 101 THR A CA 1
ATOM 707 C C . THR A 1 101 ? 81.746 72.456 81.016 1.00 13.85 101 THR A C 1
ATOM 708 O O . THR A 1 101 ? 80.642 72.338 81.538 1.00 11.62 101 THR A O 1
ATOM 712 N N . ILE A 1 102 ? 82.496 71.411 80.680 1.00 11.78 102 ILE A N 1
ATOM 713 C CA . ILE A 1 102 ? 82.035 70.028 80.840 1.00 12.22 102 ILE A CA 1
ATOM 714 C C . ILE A 1 102 ? 81.749 69.719 82.302 1.00 7.31 102 ILE A C 1
ATOM 715 O O . ILE A 1 102 ? 80.905 68.885 82.614 1.00 7.73 102 ILE A O 1
ATOM 720 N N . ARG A 1 103 ? 82.402 70.464 83.186 1.00 8.81 103 ARG A N 1
ATOM 721 C CA . ARG A 1 103 ? 82.251 70.284 84.626 1.00 9.69 103 ARG A CA 1
ATOM 722 C C . ARG A 1 103 ? 81.133 71.122 85.249 1.00 10.63 103 ARG A C 1
ATOM 723 O O . ARG A 1 103 ? 80.291 70.595 85.984 1.00 9.08 103 ARG A O 1
ATOM 731 N N . GLY A 1 104 ? 81.133 72.419 84.955 1.00 7.62 104 GLY A N 1
ATOM 732 C CA . GLY A 1 104 ? 80.111 73.299 85.482 1.00 9.31 104 GLY A CA 1
ATOM 733 C C . GLY A 1 104 ? 78.741 73.052 84.866 1.00 19.63 104 GLY A C 1
ATOM 734 O O . GLY A 1 104 ? 77.730 73.619 85.312 1.00 20.62 104 GLY A O 1
ATOM 735 N N . ASP A 1 105 ? 78.703 72.232 83.817 1.00 18.04 105 ASP A N 1
ATOM 736 C CA . ASP A 1 105 ? 77.448 71.915 83.147 1.00 14.02 105 ASP A CA 1
ATOM 737 C C . ASP A 1 105 ? 77.010 70.504 83.476 1.00 16.87 105 ASP A C 1
ATOM 738 O O . ASP A 1 105 ? 75.821 70.203 83.436 1.00 20.07 105 ASP A O 1
ATOM 743 N N . PHE A 1 106 ? 77.976 69.628 83.746 1.00 17.17 106 PHE A N 1
ATOM 744 C CA . PHE A 1 106 ? 77.682 68.229 84.061 1.00 18.01 106 PHE A CA 1
ATOM 745 C C . PHE A 1 106 ? 78.474 67.701 85.259 1.00 20.85 106 PHE A C 1
ATOM 746 O O . PHE A 1 106 ? 79.212 66.716 85.120 1.00 23.95 106 PHE A O 1
ATOM 754 N N . GLY A 1 107 ? 78.328 68.336 86.421 1.00 18.10 107 GLY A N 1
ATOM 755 C CA . GLY A 1 107 ? 79.054 67.889 87.597 1.00 17.10 107 GLY A CA 1
ATOM 756 C C . GLY A 1 107 ? 78.740 68.684 88.852 1.00 21.04 107 GLY A C 1
ATOM 757 O O . GLY A 1 107 ? 78.765 69.922 88.827 1.00 15.65 107 GLY A O 1
ATOM 758 N N . VAL A 1 108 ? 78.469 67.970 89.951 1.00 20.20 108 VAL A N 1
ATOM 759 C CA . VAL A 1 108 ? 78.142 68.601 91.233 1.00 13.98 108 VAL A CA 1
ATOM 760 C C . VAL A 1 108 ? 79.087 68.182 92.367 1.00 12.65 108 VAL A C 1
ATOM 761 O O . VAL A 1 108 ? 78.971 68.695 93.482 1.00 10.59 108 VAL A O 1
ATOM 765 N N . SER A 1 109 ? 80.059 67.313 92.069 1.00 11.27 109 SER A N 1
ATOM 766 C CA . SER A 1 109 ? 81.020 66.850 93.086 1.00 17.11 109 SER A CA 1
ATOM 767 C C . SER A 1 109 ? 82.469 66.707 92.608 1.00 18.66 109 SER A C 1
ATOM 768 O O . SER A 1 109 ? 82.730 66.154 91.542 1.00 27.47 109 SER A O 1
ATOM 771 N N . ALA A 1 110 ? 83.412 67.166 93.423 1.00 19.86 110 ALA A N 1
ATOM 772 C CA . ALA A 1 110 ? 84.836 67.078 93.087 1.00 21.90 110 ALA A CA 1
ATOM 773 C C . ALA A 1 110 ? 85.301 65.631 93.019 1.00 22.67 110 ALA A C 1
ATOM 774 O O . ALA A 1 110 ? 86.335 65.337 92.414 1.00 26.88 110 ALA A O 1
ATOM 776 N N . GLY A 1 111 ? 84.562 64.745 93.690 1.00 26.20 111 GLY A N 1
ATOM 777 C CA . GLY A 1 111 ? 84.887 63.326 93.698 1.00 22.04 111 GLY A CA 1
ATOM 778 C C . GLY A 1 111 ? 84.898 62.800 92.278 1.00 21.78 111 GLY A C 1
ATOM 779 O O . GLY A 1 111 ? 85.959 62.465 91.739 1.00 18.40 111 GLY A O 1
ATOM 780 N N . ARG A 1 112 ? 83.719 62.723 91.667 1.00 17.26 112 ARG A N 1
ATOM 781 C CA . ARG A 1 112 ? 83.641 62.278 90.286 1.00 24.44 112 ARG A CA 1
ATOM 782 C C . ARG A 1 112 ? 83.096 63.366 89.347 1.00 25.22 112 ARG A C 1
ATOM 783 O O . ARG A 1 112 ? 81.888 63.584 89.247 1.00 27.81 112 ARG A O 1
ATOM 791 N N . ASN A 1 113 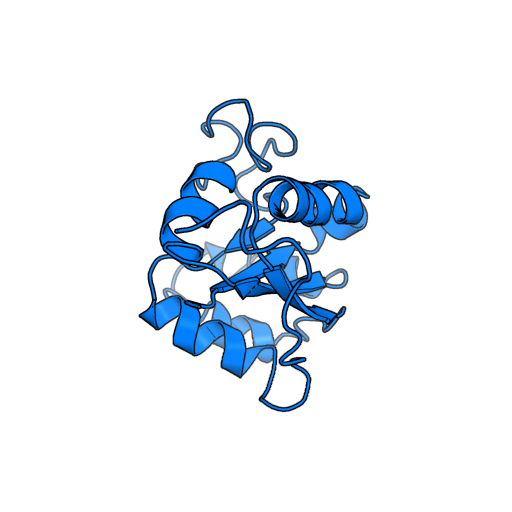? 84.021 64.061 88.686 1.00 22.14 113 ASN A N 1
ATOM 792 C CA . ASN A 1 113 ? 83.694 65.151 87.765 1.00 19.90 113 ASN A CA 1
ATOM 793 C C . ASN A 1 113 ? 83.946 64.804 86.299 1.00 15.77 113 ASN A C 1
ATOM 794 O O . ASN A 1 113 ? 85.029 65.030 85.762 1.00 12.07 113 ASN A O 1
ATOM 799 N N . ALA A 1 114 ? 82.915 64.269 85.662 1.00 12.23 114 ALA A N 1
ATOM 800 C CA . ALA A 1 114 ? 82.948 63.860 84.261 1.00 13.26 114 ALA A CA 1
ATOM 801 C C . ALA A 1 114 ? 84.313 63.484 83.642 1.00 10.66 114 ALA A C 1
ATOM 802 O O . ALA A 1 114 ? 84.628 62.297 83.546 1.00 10.58 114 ALA A O 1
ATOM 804 N N . ILE A 1 115 ? 85.132 64.471 83.265 1.00 7.52 115 ILE A N 1
ATOM 805 C CA . ILE A 1 115 ? 86.419 64.177 82.622 1.00 8.86 115 ILE A CA 1
ATOM 806 C C . ILE A 1 115 ? 87.701 64.565 83.350 1.00 9.97 115 ILE A C 1
ATOM 807 O O . ILE A 1 115 ? 87.681 65.247 84.378 1.00 6.79 115 ILE A O 1
ATOM 812 N N . HIS A 1 116 ? 88.810 64.152 82.740 1.00 5.27 116 HIS A N 1
ATOM 813 C CA . HIS A 1 116 ? 90.157 64.356 83.237 1.00 5.89 116 HIS A CA 1
ATOM 814 C C . HIS A 1 116 ? 91.025 64.862 82.072 1.00 10.51 116 HIS A C 1
ATOM 815 O O . HIS A 1 116 ? 90.868 64.414 80.944 1.00 8.16 116 HIS A O 1
ATOM 822 N N . GLY A 1 117 ? 91.967 65.758 82.357 1.00 16.39 117 GLY A N 1
ATOM 823 C CA . GLY A 1 117 ? 92.818 66.295 81.306 1.00 19.44 117 GLY A CA 1
ATOM 824 C C . GLY A 1 117 ? 94.087 66.957 81.813 1.00 17.43 117 GLY A C 1
ATOM 825 O O . GLY A 1 117 ? 94.048 67.758 82.750 1.00 18.75 117 GLY A O 1
ATOM 826 N N . SER A 1 118 ? 95.195 66.657 81.135 1.00 16.80 118 SER A N 1
ATOM 827 C CA . SER A 1 118 ? 96.540 67.142 81.455 1.00 18.47 118 SER A CA 1
ATOM 828 C C . SER A 1 118 ? 96.662 68.546 82.060 1.00 25.90 118 SER A C 1
ATOM 829 O O . SER A 1 118 ? 95.957 69.481 81.666 1.00 32.43 118 SER A O 1
ATOM 832 N N . ASP A 1 119 ? 97.577 68.681 83.016 1.00 24.83 119 ASP A N 1
ATOM 833 C CA . ASP A 1 119 ? 97.783 69.944 83.704 1.00 28.78 119 ASP A CA 1
ATOM 834 C C . ASP A 1 119 ? 99.016 70.711 83.245 1.00 27.30 119 ASP A C 1
ATOM 835 O O . ASP A 1 119 ? 99.275 71.828 83.707 1.00 20.52 119 ASP A O 1
ATOM 840 N N . SER A 1 120 ? 99.744 70.120 82.302 1.00 27.20 120 SER A N 1
ATOM 841 C CA . SER A 1 120 ? 100.956 70.719 81.746 1.00 25.77 120 SER A CA 1
ATOM 842 C C . SER A 1 120 ? 101.336 69.921 80.516 1.00 27.06 120 SER A C 1
ATOM 843 O O . SER A 1 120 ? 100.780 68.857 80.269 1.00 30.09 120 SER A O 1
ATOM 846 N N . ALA A 1 121 ? 102.286 70.160 79.399 1.00 27.64 121 ALA A N 1
ATOM 847 C CA . ALA A 1 121 ? 102.762 69.401 78.248 1.00 29.53 121 ALA A CA 1
ATOM 848 C C . ALA A 1 121 ? 103.546 68.160 78.694 1.00 34.22 121 ALA A C 1
ATOM 849 O O . ALA A 1 121 ? 103.595 67.158 77.975 1.00 39.61 121 ALA A O 1
ATOM 851 N N . GLY A 1 122 ? 104.162 68.243 79.874 1.00 29.89 122 GLY A N 1
ATOM 852 C CA . GLY A 1 122 ? 104.919 67.123 80.404 1.00 26.64 122 GLY A CA 1
ATOM 853 C C . GLY A 1 122 ? 103.965 66.073 80.936 1.00 26.04 122 GLY A C 1
ATOM 854 O O . GLY A 1 122 ? 104.093 64.881 80.647 1.00 22.61 122 GLY A O 1
ATOM 855 N N . SER A 1 123 ? 102.986 66.530 81.707 1.00 21.76 123 SER A N 1
ATOM 856 C CA . SER A 1 123 ? 101.981 65.651 82.270 1.00 19.43 123 SER A CA 1
ATOM 857 C C . SER A 1 123 ? 101.205 65.047 81.091 1.00 23.57 123 SER A C 1
ATOM 858 O O . SER A 1 123 ? 100.714 63.911 81.155 1.00 17.02 123 SER A O 1
ATOM 861 N N . ALA A 1 124 ? 101.123 65.815 80.004 1.00 25.20 124 ALA A N 1
ATOM 862 C CA . ALA A 1 124 ? 100.448 65.379 78.783 1.00 26.53 124 ALA A CA 1
ATOM 863 C C . ALA A 1 124 ? 101.293 64.297 78.101 1.00 25.70 124 ALA A C 1
ATOM 864 O O . ALA A 1 124 ? 100.771 63.272 77.651 1.00 16.52 124 ALA A O 1
ATOM 866 N N . ALA A 1 125 ? 102.608 64.520 78.096 1.00 21.72 125 ALA A N 1
ATOM 867 C CA . ALA A 1 125 ? 103.565 63.610 77.488 1.00 25.74 125 ALA A CA 1
ATOM 868 C C . ALA A 1 125 ? 103.952 62.425 78.371 1.00 30.08 125 ALA A C 1
ATOM 869 O O . ALA A 1 125 ? 104.975 61.779 78.131 1.00 26.98 125 ALA A O 1
ATOM 871 N N . LYS A 1 126 ? 103.137 62.163 79.396 1.00 29.50 126 LYS A N 1
ATOM 872 C CA . LYS A 1 126 ? 103.335 61.034 80.304 1.00 26.57 126 LYS A CA 1
ATOM 873 C C . LYS A 1 126 ? 102.016 60.299 80.526 1.00 28.58 126 LYS A C 1
ATOM 874 O O . LYS A 1 126 ? 102.005 59.180 81.036 1.00 33.38 126 LYS A O 1
ATOM 880 N N . GLU A 1 127 ? 100.906 60.958 80.186 1.00 33.45 127 GLU A N 1
ATOM 881 C CA . GLU A 1 127 ? 99.567 60.375 80.315 1.00 29.66 127 GLU A CA 1
ATOM 882 C C . GLU A 1 127 ? 99.224 59.607 79.028 1.00 26.79 127 GLU A C 1
ATOM 883 O O . GLU A 1 127 ? 98.721 58.466 79.073 1.00 12.20 127 GLU A O 1
ATOM 889 N N . ILE A 1 128 ? 99.508 60.233 77.885 1.00 20.01 128 ILE A N 1
ATOM 890 C CA . ILE A 1 128 ? 99.274 59.605 76.587 1.00 20.32 128 ILE A CA 1
ATOM 891 C C . ILE A 1 128 ? 99.897 58.209 76.618 1.00 27.80 128 ILE A C 1
ATOM 892 O O . ILE A 1 128 ? 99.206 57.212 76.446 1.00 27.13 128 ILE A O 1
ATOM 897 N N . GLY A 1 129 ? 101.197 58.164 76.912 1.00 41.43 129 GLY A N 1
ATOM 898 C CA . GLY A 1 129 ? 101.936 56.913 76.966 1.00 41.90 129 GLY A CA 1
ATOM 899 C C . GLY A 1 129 ? 101.358 55.836 77.864 1.00 45.58 129 GLY A C 1
ATOM 900 O O . GLY A 1 129 ? 101.091 54.726 77.401 1.00 50.23 129 GLY A O 1
ATOM 901 N N . ALA A 1 130 ? 101.141 56.159 79.135 1.00 43.51 130 ALA A N 1
ATOM 902 C CA . ALA A 1 130 ? 100.607 55.190 80.092 1.00 45.30 130 ALA A CA 1
ATOM 903 C C . ALA A 1 130 ? 99.294 54.532 79.661 1.00 45.67 130 ALA A C 1
ATOM 904 O O . ALA A 1 130 ? 99.127 53.316 79.806 1.00 45.00 130 ALA A O 1
ATOM 906 N N . PHE A 1 131 ? 98.380 55.335 79.117 1.00 41.99 131 PHE A N 1
ATOM 907 C CA . PHE A 1 131 ? 97.072 54.836 78.689 1.00 37.42 131 PHE A CA 1
ATOM 908 C C . PHE A 1 131 ? 97.037 54.328 77.252 1.00 35.84 131 PHE A C 1
ATOM 909 O O . PHE A 1 131 ? 96.224 53.473 76.905 1.00 40.51 131 PHE A O 1
ATOM 917 N N . PHE A 1 132 ? 97.707 55.171 76.240 1.00 31.53 132 PHE A N 1
ATOM 918 C CA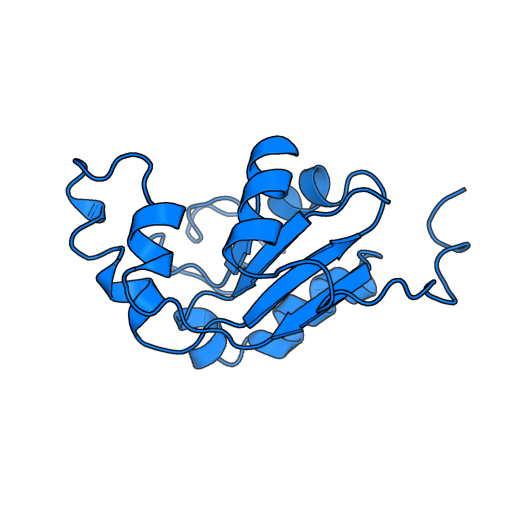 . PHE A 1 132 ? 97.755 54.711 74.864 1.00 29.25 132 PHE A CA 1
ATOM 919 C C . PHE A 1 132 ? 99.043 53.913 74.595 1.00 34.31 132 PHE A C 1
ATOM 920 O O . PHE A 1 132 ? 99.431 53.054 75.395 1.00 34.81 132 PHE A O 1
ATOM 928 N N . GLY A 1 133 ? 99.707 54.196 73.477 1.00 34.05 133 GLY A N 1
ATOM 929 C CA . GLY A 1 133 ? 100.924 53.484 73.152 1.00 34.95 133 GLY A CA 1
ATOM 930 C C . GLY A 1 133 ? 101.768 54.240 72.151 1.00 35.98 133 GLY A C 1
ATOM 931 O O . GLY A 1 133 ? 102.659 55.014 72.529 1.00 36.42 133 GLY A O 1
ATOM 932 N N . GLY A 1 134 ? 101.479 54.020 70.872 1.00 34.68 134 GLY A N 1
ATOM 933 C CA . GLY A 1 134 ? 102.219 54.682 69.811 1.00 33.46 134 GLY A CA 1
ATOM 934 C C . GLY A 1 134 ? 101.658 54.317 68.455 1.00 31.56 134 GLY A C 1
ATOM 935 O O . GLY A 1 134 ? 101.821 55.057 67.478 1.00 30.16 134 GLY A O 1
ATOM 936 N N . GLY A 1 135 ? 100.990 53.166 68.405 1.00 30.87 135 GLY A N 1
ATOM 937 C CA . GLY A 1 135 ? 100.394 52.693 67.172 1.00 35.31 135 GLY A CA 1
ATOM 938 C C . GLY A 1 135 ? 98.892 52.891 67.143 1.00 35.23 135 GLY A C 1
ATOM 939 O O . GLY A 1 135 ? 98.298 53.015 66.071 1.00 38.61 135 GLY A O 1
ATOM 940 N N . GLU A 1 136 ? 98.281 52.939 68.324 1.00 33.49 136 GLU A N 1
ATOM 941 C CA . GLU A 1 136 ? 96.838 53.121 68.447 1.00 29.61 136 GLU A CA 1
ATOM 942 C C . GLU A 1 136 ? 96.420 54.497 67.993 1.00 29.22 136 GLU A C 1
ATOM 943 O O . GLU A 1 136 ? 95.229 54.780 67.878 1.00 30.70 136 GLU A O 1
ATOM 949 N N . ALA A 1 137 ? 97.406 55.356 67.755 1.00 28.03 137 ALA A N 1
ATOM 950 C CA . ALA A 1 137 ? 97.145 56.724 67.333 1.00 31.68 137 ALA A CA 1
ATOM 951 C C . ALA A 1 137 ? 97.219 56.902 65.818 1.00 30.87 137 ALA A C 1
ATOM 952 O O . ALA A 1 137 ? 98.210 56.535 65.189 1.00 33.59 137 ALA A O 1
ATOM 954 N N . ALA A 1 138 ? 96.146 57.429 65.236 1.00 29.96 138 ALA A N 1
ATOM 955 C CA . ALA A 1 138 ? 96.098 57.679 63.799 1.00 29.38 138 ALA A CA 1
ATOM 956 C C . ALA A 1 138 ? 96.775 59.021 63.527 1.00 28.98 138 ALA A C 1
ATOM 957 O O . ALA A 1 138 ? 96.634 59.963 64.304 1.00 23.64 138 ALA A O 1
ATOM 959 N N . SER A 1 139 ? 97.556 59.089 62.454 1.00 33.32 139 SER A N 1
ATOM 960 C CA . SER A 1 139 ? 98.240 60.331 62.108 1.00 33.02 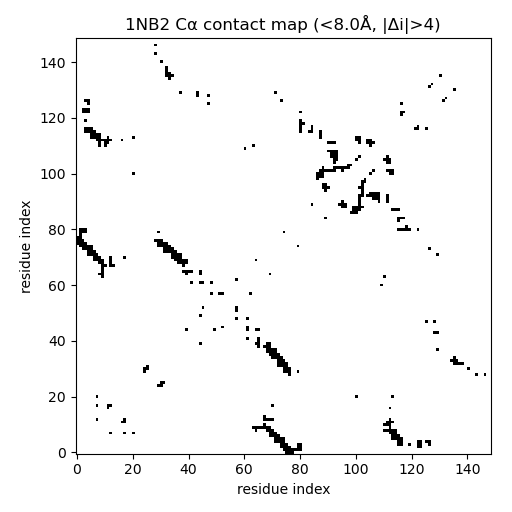139 SER A CA 1
ATOM 961 C C . SER A 1 139 ? 97.501 60.987 60.951 1.00 34.06 139 SER A C 1
ATOM 962 O O . SER A 1 139 ? 98.109 61.510 60.009 1.00 28.44 139 SER A O 1
ATOM 965 N N . GLY A 1 140 ? 96.176 60.959 61.051 1.00 35.54 140 GLY A N 1
ATOM 966 C CA . GLY A 1 140 ? 95.337 61.537 60.027 1.00 37.82 140 GLY A CA 1
ATOM 967 C C . GLY A 1 140 ? 95.370 63.048 60.033 1.00 42.34 140 GLY A C 1
ATOM 968 O O . GLY A 1 140 ? 95.512 63.675 61.084 1.00 43.94 140 GLY A O 1
ATOM 969 N N . THR A 1 141 ? 95.325 63.621 58.835 1.00 43.72 141 THR A N 1
ATOM 970 C CA . THR A 1 141 ? 95.309 65.063 58.660 1.00 40.41 141 THR A CA 1
ATOM 971 C C . THR A 1 141 ? 93.843 65.412 58.452 1.00 41.12 141 THR A C 1
ATOM 972 O O . THR A 1 141 ? 93.236 65.007 57.458 1.00 42.03 141 THR A O 1
ATOM 973 N N . PRO A 1 142 ? 93.239 66.115 59.422 1.00 41.36 142 PRO A N 1
ATOM 974 C CA . PRO A 1 142 ? 91.835 66.539 59.393 1.00 37.56 142 PRO A CA 1
ATOM 975 C C . PRO A 1 142 ? 91.559 67.517 58.256 1.00 35.31 142 PRO A C 1
ATOM 976 O O . PRO A 1 142 ? 92.151 68.595 58.196 1.00 35.21 142 PRO A O 1
ATOM 977 N N . ALA A 1 143 ? 90.685 67.116 57.340 1.00 32.01 143 ALA A N 1
ATOM 978 C CA . ALA A 1 143 ? 90.315 67.956 56.206 1.00 30.41 143 ALA A CA 1
ATOM 979 C C . ALA A 1 143 ? 89.334 69.037 56.651 1.00 28.68 143 ALA A C 1
ATOM 980 O O . ALA A 1 143 ? 88.116 68.923 56.439 1.00 24.73 143 ALA A O 1
ATOM 981 N N . ALA A 1 144 ? 89.889 70.065 57.290 1.00 26.38 144 ALA A N 1
ATOM 982 C CA . ALA A 1 144 ? 89.137 71.204 57.803 1.00 26.79 144 ALA A CA 1
ATOM 983 C C . ALA A 1 144 ? 90.001 72.015 58.772 1.00 27.75 144 ALA A C 1
ATOM 984 O O . ALA A 1 144 ? 89.545 73.009 59.345 1.00 29.26 144 ALA A O 1
ATOM 985 N N . ALA A 1 145 ? 91.260 71.604 58.917 1.00 25.52 145 ALA A N 1
ATOM 986 C CA . ALA A 1 145 ? 92.207 72.263 59.810 1.00 26.11 145 ALA A CA 1
ATOM 987 C C . ALA A 1 145 ? 92.712 73.646 59.348 1.00 25.86 145 ALA A C 1
ATOM 988 O O . ALA A 1 145 ? 93.174 74.448 60.165 1.00 31.26 145 ALA A O 1
ATOM 990 N N . ALA A 1 146 ? 92.621 73.924 58.052 1.00 20.95 146 ALA A N 1
ATOM 991 C CA . ALA A 1 146 ? 93.074 75.199 57.505 1.00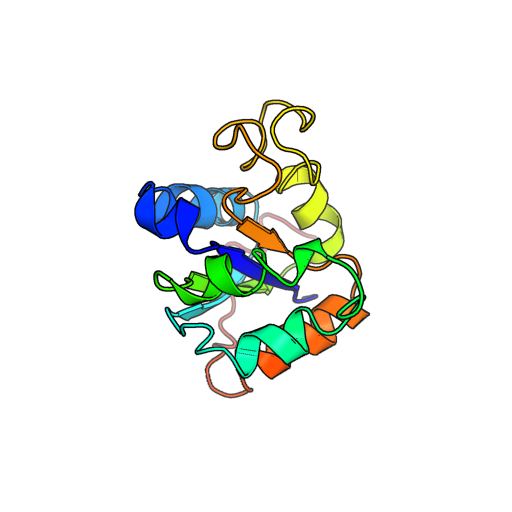 18.38 146 ALA A CA 1
ATOM 992 C C . ALA A 1 146 ? 92.151 76.348 57.875 1.00 21.04 146 ALA A C 1
ATOM 993 O O . ALA A 1 146 ? 92.582 77.498 57.980 1.00 19.79 146 ALA A O 1
ATOM 995 N N . ASP A 1 147 ? 90.878 76.034 58.093 1.00 25.52 147 ASP A N 1
ATOM 996 C CA . ASP A 1 147 ? 89.899 77.058 58.439 1.00 21.51 147 ASP A CA 1
ATOM 997 C C . ASP A 1 147 ? 89.895 77.410 59.924 1.00 17.93 147 ASP A C 1
ATOM 998 O O . ASP A 1 147 ? 89.011 78.132 60.402 1.00 7.84 147 ASP A O 1
ATOM 1003 N N . ILE A 1 148 ? 90.925 76.928 60.626 1.00 18.16 148 ILE A N 1
ATOM 1004 C CA . ILE A 1 148 ? 91.107 77.166 62.062 1.00 22.84 148 ILE A CA 1
ATOM 1005 C C . ILE A 1 148 ? 92.404 77.932 62.380 1.00 27.01 148 ILE A C 1
ATOM 1006 O O . ILE A 1 148 ? 92.380 78.961 63.062 1.00 25.30 148 ILE A O 1
ATOM 1011 N N . TYR A 1 149 ? 93.535 77.397 61.928 1.00 27.09 149 TYR A N 1
ATOM 1012 C CA . TYR A 1 149 ? 94.821 78.036 62.173 1.00 30.80 149 TYR A CA 1
ATOM 1013 C C . TYR A 1 149 ? 95.288 78.747 60.910 1.00 36.98 149 TYR A C 1
ATOM 1014 O O . TYR A 1 149 ? 94.609 78.698 59.877 1.00 38.07 149 TYR A O 1
ATOM 1023 N N . GLY A 1 150 ? 96.446 79.404 60.994 1.00 39.96 150 GLY A N 1
ATOM 1024 C CA . GLY A 1 150 ? 96.978 80.115 59.844 1.00 36.18 150 GLY A CA 1
ATOM 1025 C C . GLY A 1 150 ? 98.346 80.732 60.073 1.00 25.59 150 GLY A C 1
ATOM 1026 O O . GLY A 1 150 ? 98.707 81.653 59.307 1.00 19.85 150 GLY A O 1
#

InterPro domains:
  IPR001564 Nucleoside diphosphate kinase [MF_00451] (2-137)
  IPR001564 Nucleoside diphosphate kinase [PR01243] (5-27)
  IPR001564 Nucleoside diphosphate kinase [PR01243] (49-68)
  IPR001564 Nucleoside diphosphate kinase [PR01243] (69-86)
  IPR001564 Nucleoside diphosphate kinase [PR01243] (90-106)
  IPR001564 Nucleoside diphosphate kinase [PR01243] (113-132)
  IPR034907 Nucleoside diphosphate kinase-like domain [PF00334] (3-134)
  IPR034907 Nucleoside diphosphate kinase-like domain [SM00562] (2-139)
  IPR036850 Nucleoside diphosphate kinase-like domain superfamily [G3DSA:3.30.70.141] (1-150)
  IPR036850 Nucleoside diphosphate kinase-like domain superfamily [SSF54919] (2-139)

Foldseek 3Di:
DQKKKKKWAQVCVVVVVPVVVVVVVVVVQKDWFFKDWAACCLVLQCVLPVPPCVDPVVVVQSVRRRPGTMIMTMIDDPCCQVVCDLQCFDLQLCHTDPNHQRVPPHHGSRRGGMDIDPDSVSRVVSCPSRPNPPSTDPDDDPPNVVPDD

Sequence (149 aa):
KERTFLMVKPDGVQRNLVGEVVKRFESKGLKLAGAKLMVISKDGAAAHYAELGGGPFFGGLVGGATSGPVFAMVWEGLNAAATARQILGATNPSDAAPGTIRGDFGVSAGRNAIHGSDSAGSAAKEIGAFFGGGEAASGTPAAAADIYG

CATH classification: 3.30.70.141

Nearest PDB structures (foldseek):
  1nb2-assembly1_A  TM=1.007E+00  e=5.458E-32  Virgibacillus halodenitrificans
  2hvd-assembly1_C-2  TM=9.860E-01  e=2.949E-18  Homo sapiens
  2hve-assembly1_A  TM=9.829E-01  e=2.760E-18  Homo sapiens
  4fkx-assembly1_A  TM=9.834E-01  e=3.594E-18  Trypanosoma brucei brucei TREU927
  5iol-assembly1_F  TM=9.772E-01  e=9.129E-17  Schistosoma mansoni

Radius of gyration: 14.92 Å; Cα contacts (8 Å, |Δi|>4): 264; chains: 1; bounding box: 29×32×46 Å